Protein AF-A0A2D4MDQ4-F1 (afdb_monomer_lite)

Foldseek 3Di:
DVVVVVVVVVVVVVVVVVVVVVVVVVVVVCVVVPDDPVVPDDDDDDDDDDDDDVVVVCVCPDPVQWDADLPNPVHIDGPPDPCVVDPDDDHDDPPVRDDD

InterPro domains:
  IPR019147 Suppressor of white apricot, N-terminal domain [PF09750] (40-93)
  IPR019147 Suppressor of white apricot, N-terminal domain [SM01141] (39-99)
  IPR040397 Suppressor of white apricot [PTHR13161] (1-95)

Structure (mmCIF, N/CA/C/O backbone):
data_AF-A0A2D4MDQ4-F1
#
_entry.id   AF-A0A2D4MDQ4-F1
#
loop_
_atom_site.group_PDB
_atom_site.id
_atom_site.type_symbol
_atom_site.label_atom_id
_atom_site.label_alt_id
_atom_site.label_comp_id
_atom_site.label_asym_id
_atom_site.label_entity_id
_atom_site.label_seq_id
_atom_site.pdbx_PDB_ins_code
_atom_site.Cartn_x
_atom_site.Cartn_y
_atom_site.Cartn_z
_atom_site.occupancy
_atom_site.B_iso_or_equiv
_atom_site.auth_seq_id
_atom_site.auth_comp_id
_atom_site.auth_asym_id
_atom_site.auth_atom_id
_atom_site.pdbx_PDB_model_num
ATOM 1 N N . MET A 1 1 ? 32.353 -15.7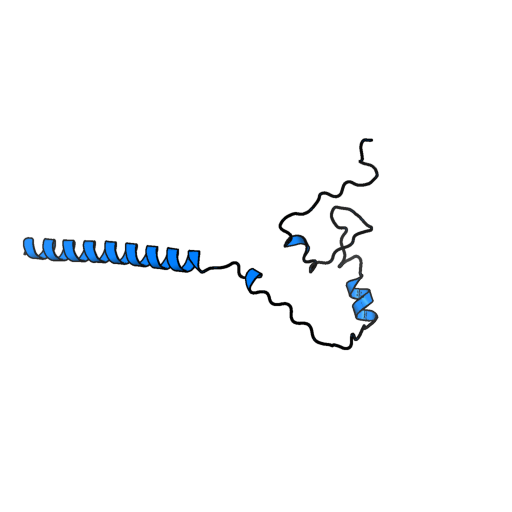06 -53.532 1.00 68.00 1 MET A N 1
ATOM 2 C CA . MET A 1 1 ? 32.037 -16.273 -52.199 1.00 68.00 1 MET A CA 1
ATOM 3 C C . MET A 1 1 ? 32.383 -15.350 -51.020 1.00 68.00 1 MET A C 1
ATOM 5 O O . MET A 1 1 ? 31.490 -15.063 -50.238 1.00 68.00 1 MET A O 1
ATOM 9 N N . TRP A 1 2 ? 33.611 -14.826 -50.862 1.00 76.38 2 TRP A N 1
ATOM 10 C CA . TRP A 1 2 ? 33.961 -14.013 -49.670 1.00 76.38 2 TRP A CA 1
ATOM 11 C C . TRP A 1 2 ? 33.255 -12.642 -49.587 1.00 76.38 2 TRP A C 1
ATOM 13 O O . TRP A 1 2 ? 32.775 -12.242 -48.524 1.00 76.38 2 TRP A O 1
ATOM 23 N N . HIS A 1 3 ? 33.127 -11.929 -50.709 1.00 83.44 3 HIS A N 1
ATOM 24 C CA . HIS A 1 3 ? 32.449 -10.625 -50.738 1.00 83.44 3 HIS A CA 1
ATOM 25 C C . HIS A 1 3 ? 30.960 -10.707 -50.367 1.00 83.44 3 HIS A C 1
ATOM 27 O O . HIS A 1 3 ? 30.446 -9.828 -49.674 1.00 83.44 3 HIS A O 1
ATOM 33 N N . GLU A 1 4 ? 30.277 -11.777 -50.774 1.00 87.38 4 GLU A N 1
ATOM 34 C CA . GLU A 1 4 ? 28.872 -12.017 -50.431 1.00 87.38 4 GLU A CA 1
ATOM 35 C C . GLU A 1 4 ? 28.712 -12.333 -48.943 1.00 87.38 4 GLU A C 1
ATOM 37 O O . GLU A 1 4 ? 27.863 -11.735 -48.283 1.00 87.38 4 GLU A O 1
ATOM 42 N N . ALA A 1 5 ? 29.596 -13.162 -48.377 1.00 87.38 5 ALA A N 1
ATOM 43 C CA . ALA A 1 5 ? 29.618 -13.442 -46.943 1.00 87.38 5 ALA A CA 1
ATOM 44 C C . ALA A 1 5 ? 29.795 -12.160 -46.101 1.00 87.38 5 ALA A C 1
ATOM 46 O O . ALA A 1 5 ? 29.031 -11.932 -45.161 1.00 87.38 5 ALA A O 1
ATOM 47 N N . ARG A 1 6 ? 30.710 -11.252 -46.486 1.00 88.81 6 ARG A N 1
ATOM 48 C CA . ARG A 1 6 ? 30.870 -9.939 -45.815 1.00 88.81 6 ARG A CA 1
ATOM 49 C C . ARG A 1 6 ? 29.633 -9.046 -45.949 1.00 88.81 6 ARG A C 1
ATOM 51 O O . ARG A 1 6 ? 29.311 -8.298 -45.024 1.00 88.81 6 ARG A O 1
ATOM 58 N N . LYS A 1 7 ? 28.922 -9.105 -47.081 1.00 89.75 7 LYS A N 1
ATOM 59 C CA . LYS A 1 7 ? 27.669 -8.357 -47.288 1.00 89.75 7 LYS A CA 1
ATOM 60 C C . LYS A 1 7 ? 26.561 -8.864 -46.358 1.00 89.75 7 LYS A C 1
ATOM 62 O O . LYS A 1 7 ? 25.859 -8.050 -45.755 1.00 89.75 7 LYS A O 1
ATOM 67 N N . HIS A 1 8 ? 26.439 -10.181 -46.198 1.00 90.25 8 HIS A N 1
ATOM 68 C CA . HIS A 1 8 ? 25.501 -10.797 -45.257 1.00 90.25 8 HIS A CA 1
ATOM 69 C C . HIS A 1 8 ? 25.836 -10.460 -43.803 1.00 90.25 8 HIS A C 1
ATOM 71 O O . HIS A 1 8 ? 24.951 -10.045 -43.054 1.00 90.25 8 HIS A O 1
ATOM 77 N N . GLU A 1 9 ? 27.110 -10.540 -43.425 1.00 91.06 9 GLU A N 1
ATOM 78 C CA . GLU A 1 9 ? 27.573 -10.191 -42.081 1.00 91.06 9 GLU A CA 1
ATOM 79 C C . GLU A 1 9 ? 27.249 -8.731 -41.727 1.00 91.06 9 GLU A C 1
ATOM 81 O O . GLU A 1 9 ? 26.702 -8.445 -40.660 1.00 91.06 9 GLU A O 1
ATOM 86 N N . ARG A 1 10 ? 27.507 -7.792 -42.649 1.00 89.44 10 ARG A N 1
ATOM 87 C CA . ARG A 1 10 ? 27.187 -6.371 -42.448 1.00 89.44 10 ARG A CA 1
ATOM 88 C C . ARG A 1 10 ? 25.683 -6.144 -42.266 1.00 89.44 10 ARG A C 1
ATOM 90 O O . ARG A 1 10 ? 25.292 -5.339 -41.422 1.00 89.44 10 ARG A O 1
ATOM 97 N N . LYS A 1 11 ? 24.842 -6.868 -43.013 1.00 92.19 11 LYS A N 1
ATOM 98 C CA . LYS A 1 11 ? 23.377 -6.802 -42.885 1.00 92.19 11 LYS A CA 1
ATOM 99 C C . LYS A 1 11 ? 22.900 -7.348 -41.535 1.00 92.19 11 LYS A C 1
ATOM 101 O O . LYS A 1 11 ? 22.076 -6.708 -40.888 1.00 92.19 11 LYS A O 1
ATOM 106 N N . LEU A 1 12 ? 23.438 -8.486 -41.089 1.00 91.00 12 LEU A N 1
ATOM 107 C CA . LEU A 1 12 ? 23.120 -9.083 -39.786 1.00 91.00 12 LEU A CA 1
ATOM 108 C C . LEU A 1 12 ? 23.503 -8.154 -38.628 1.00 91.00 12 LEU A C 1
ATOM 110 O O . LEU A 1 12 ? 22.675 -7.888 -37.758 1.00 91.00 12 LEU A O 1
ATOM 114 N N . ARG A 1 13 ? 24.716 -7.586 -38.660 1.00 90.88 13 ARG A N 1
ATOM 115 C CA . ARG A 1 13 ? 25.178 -6.618 -37.652 1.00 90.88 13 ARG A CA 1
ATOM 116 C C . ARG A 1 13 ? 24.283 -5.377 -37.597 1.00 90.88 13 ARG A C 1
ATOM 118 O O . ARG A 1 13 ? 23.934 -4.936 -36.505 1.00 90.88 13 ARG A O 1
ATOM 125 N N . GLY A 1 14 ? 23.871 -4.848 -38.752 1.00 92.88 14 GLY A N 1
ATOM 126 C CA . GLY A 1 14 ? 22.927 -3.726 -38.823 1.00 92.88 14 GLY A CA 1
ATOM 127 C C . GLY A 1 14 ? 21.587 -4.049 -38.158 1.00 92.88 14 GLY A C 1
ATOM 128 O O . GLY A 1 14 ? 21.145 -3.317 -37.275 1.00 92.88 14 GLY A O 1
ATOM 129 N N . MET A 1 15 ? 20.996 -5.201 -38.494 1.00 93.12 15 MET A N 1
ATOM 130 C CA . MET A 1 15 ? 19.734 -5.642 -37.889 1.00 93.12 15 MET A CA 1
ATOM 131 C C . MET A 1 15 ? 19.839 -5.802 -36.368 1.00 93.12 15 MET A C 1
ATOM 133 O O . MET A 1 15 ? 18.931 -5.388 -35.652 1.00 93.12 15 MET A O 1
ATOM 137 N N . MET A 1 16 ? 20.942 -6.353 -35.855 1.00 92.69 16 MET A N 1
ATOM 138 C CA . MET A 1 16 ? 21.151 -6.500 -34.409 1.00 92.69 16 MET A CA 1
ATOM 139 C C . MET A 1 16 ? 21.185 -5.154 -33.679 1.00 92.69 16 MET A C 1
ATOM 141 O O . MET A 1 16 ? 20.535 -4.999 -32.643 1.00 92.69 16 MET A O 1
ATOM 145 N N . VAL A 1 17 ? 21.913 -4.172 -34.220 1.00 93.56 17 VAL A N 1
ATOM 146 C CA . VAL A 1 17 ? 21.990 -2.822 -33.639 1.00 93.56 17 VAL A CA 1
ATOM 147 C C . VAL A 1 17 ? 20.616 -2.155 -33.644 1.00 93.56 17 VAL A C 1
ATOM 149 O O . VAL A 1 17 ? 20.214 -1.566 -32.638 1.00 93.56 17 VAL A O 1
ATOM 152 N N . ASP A 1 18 ? 19.866 -2.297 -34.736 1.00 94.38 18 ASP A N 1
ATOM 153 C CA . ASP A 1 18 ? 18.521 -1.736 -34.850 1.00 94.38 18 ASP A CA 1
ATOM 154 C C . ASP A 1 18 ? 17.533 -2.396 -33.885 1.00 94.38 18 ASP A C 1
ATOM 156 O O . ASP A 1 18 ? 16.725 -1.704 -33.261 1.00 94.38 18 ASP A O 1
ATOM 160 N N . TYR A 1 19 ? 17.604 -3.720 -33.712 1.00 95.31 19 TYR A N 1
ATOM 161 C CA . TYR A 1 19 ? 16.785 -4.428 -32.730 1.00 95.31 19 TYR A CA 1
ATOM 162 C C . TYR A 1 19 ? 17.102 -3.987 -31.304 1.00 95.31 19 TYR A C 1
ATOM 164 O O . TYR A 1 19 ? 16.168 -3.712 -30.550 1.00 95.31 19 TYR A O 1
ATOM 172 N N . LYS A 1 20 ? 18.386 -3.834 -30.957 1.00 94.69 20 LYS A N 1
ATOM 173 C CA . LYS A 1 20 ? 18.805 -3.329 -29.645 1.00 94.69 20 LYS A CA 1
ATOM 174 C C . LYS A 1 20 ? 18.274 -1.915 -29.394 1.00 94.69 20 LYS A C 1
ATOM 176 O O . LYS A 1 20 ? 17.567 -1.701 -28.414 1.00 94.69 20 LYS A O 1
ATOM 181 N N . LYS A 1 21 ? 18.493 -0.983 -30.329 1.00 95.38 21 LYS A N 1
ATOM 182 C CA . LYS A 1 21 ? 17.978 0.397 -30.232 1.00 95.38 21 LYS A CA 1
ATOM 183 C C . LYS A 1 21 ? 16.451 0.463 -30.169 1.00 95.38 21 LYS A C 1
ATOM 185 O O . LYS A 1 21 ? 15.886 1.371 -29.558 1.00 95.38 21 LYS A O 1
ATOM 190 N N . ARG A 1 22 ? 15.749 -0.453 -30.844 1.00 94.94 22 ARG A N 1
ATOM 191 C CA . ARG A 1 22 ? 14.281 -0.542 -30.796 1.00 94.94 22 ARG A CA 1
ATOM 192 C C . ARG A 1 22 ? 13.800 -1.068 -29.444 1.00 94.94 22 ARG A C 1
ATOM 194 O O . ARG A 1 22 ? 12.806 -0.561 -28.932 1.00 94.94 22 ARG A O 1
ATOM 201 N N . ALA A 1 23 ? 14.490 -2.055 -28.877 1.00 95.00 23 ALA A N 1
ATOM 202 C CA . ALA A 1 23 ? 14.195 -2.583 -27.549 1.00 95.00 23 ALA A CA 1
ATOM 203 C C . ALA A 1 23 ? 14.433 -1.527 -26.458 1.00 95.00 23 ALA A C 1
ATOM 205 O O . ALA A 1 23 ? 13.568 -1.338 -25.608 1.00 95.00 23 ALA A O 1
ATOM 206 N N . GLU A 1 24 ? 15.539 -0.783 -26.536 1.00 94.75 24 GLU A N 1
ATOM 207 C CA . GLU A 1 24 ? 15.859 0.317 -25.614 1.00 94.75 24 GLU A CA 1
ATOM 208 C C . GLU A 1 24 ? 14.802 1.426 -25.664 1.00 94.75 24 GLU A C 1
ATOM 210 O O . GLU A 1 24 ? 14.214 1.739 -24.633 1.00 94.75 24 GLU A O 1
ATOM 215 N N . ARG A 1 25 ?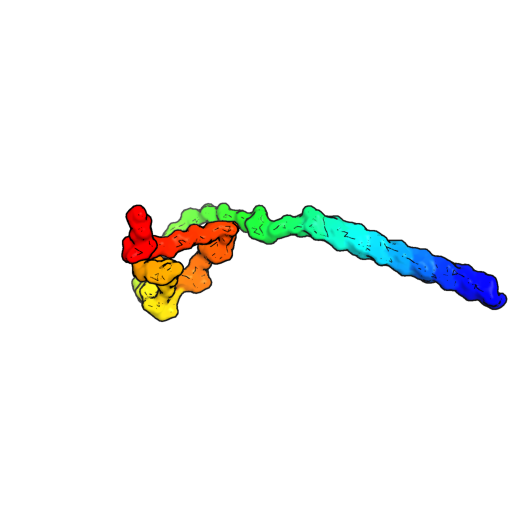 14.433 1.921 -26.856 1.00 94.75 25 ARG A N 1
ATOM 216 C CA . ARG A 1 25 ? 13.335 2.900 -26.993 1.00 94.75 25 ARG A CA 1
ATOM 217 C C . ARG A 1 25 ? 12.010 2.407 -26.418 1.00 94.75 25 ARG A C 1
ATOM 219 O O . ARG A 1 25 ? 11.267 3.186 -25.832 1.00 94.75 25 ARG A O 1
ATOM 226 N N . ARG A 1 26 ? 11.686 1.125 -26.612 1.00 91.94 26 ARG A N 1
ATOM 227 C CA . ARG A 1 26 ? 10.448 0.535 -26.090 1.00 91.94 26 ARG A CA 1
ATOM 228 C C . ARG A 1 26 ? 10.473 0.469 -24.565 1.00 91.94 26 ARG A C 1
ATOM 230 O O . ARG A 1 26 ? 9.477 0.810 -23.940 1.00 91.94 26 ARG A O 1
ATOM 237 N N . ARG A 1 27 ? 11.607 0.078 -23.980 1.00 91.56 27 ARG A N 1
ATOM 238 C CA . ARG A 1 27 ? 11.820 0.100 -22.531 1.00 91.56 27 ARG A CA 1
ATOM 239 C C . ARG A 1 27 ? 11.691 1.519 -21.981 1.00 91.56 27 ARG A C 1
ATOM 241 O O . ARG A 1 27 ? 10.919 1.718 -21.059 1.00 91.56 27 ARG A O 1
ATOM 248 N N . GLU A 1 28 ? 12.379 2.497 -22.564 1.00 89.19 28 GLU A N 1
ATOM 249 C CA . GLU A 1 28 ? 12.297 3.902 -22.136 1.00 89.19 28 GLU A CA 1
ATOM 250 C C . GLU A 1 28 ? 10.879 4.467 -22.234 1.00 89.19 28 GLU A C 1
ATOM 252 O O . GLU A 1 28 ? 10.444 5.191 -21.342 1.00 89.19 28 GLU A O 1
ATOM 257 N N . TYR A 1 29 ? 10.148 4.136 -23.304 1.00 85.44 29 TYR A N 1
ATOM 258 C CA . TYR A 1 29 ? 8.748 4.521 -23.447 1.00 85.44 29 TYR A CA 1
ATOM 259 C C . TYR A 1 29 ? 7.912 3.959 -22.298 1.00 85.44 29 TYR A C 1
ATOM 261 O O . TYR A 1 29 ? 7.243 4.733 -21.619 1.00 85.44 29 TYR A O 1
ATOM 269 N N . TYR A 1 30 ? 7.999 2.646 -22.046 1.00 82.12 30 TYR A N 1
ATOM 270 C CA . TYR A 1 30 ? 7.245 2.005 -20.971 1.00 82.12 30 TYR A CA 1
ATOM 271 C C . TYR A 1 30 ? 7.634 2.533 -19.595 1.00 82.12 30 TYR A C 1
ATOM 273 O O . TYR A 1 30 ? 6.740 2.857 -18.834 1.00 82.12 30 TYR A O 1
ATOM 281 N N . GLU A 1 31 ? 8.918 2.713 -19.291 1.00 83.62 31 GLU A N 1
ATOM 282 C CA . GLU A 1 31 ? 9.362 3.269 -18.005 1.00 83.62 31 GLU A CA 1
ATOM 283 C C . GLU A 1 31 ? 8.868 4.710 -17.782 1.00 83.62 31 GLU A C 1
ATOM 285 O O . GLU A 1 31 ? 8.504 5.058 -16.666 1.00 83.62 31 GLU A O 1
ATOM 290 N N . LYS A 1 32 ? 8.762 5.537 -18.834 1.00 78.69 32 LYS A N 1
ATOM 291 C CA . LYS A 1 32 ? 8.198 6.898 -18.723 1.00 78.69 32 LYS A CA 1
ATOM 292 C C . LYS A 1 32 ? 6.690 6.920 -18.474 1.00 78.69 32 LYS A C 1
ATOM 294 O O . LYS A 1 32 ? 6.197 7.854 -17.848 1.00 78.69 32 LYS A O 1
ATOM 299 N N . ILE A 1 33 ? 5.949 5.946 -19.007 1.00 73.06 33 ILE A N 1
ATOM 300 C CA . ILE A 1 33 ? 4.484 5.872 -18.851 1.00 73.06 33 ILE A CA 1
ATOM 301 C C . ILE A 1 33 ? 4.044 4.951 -17.713 1.00 73.06 33 ILE A C 1
ATOM 303 O O . ILE A 1 33 ? 2.868 4.963 -17.349 1.00 73.06 33 ILE A O 1
ATOM 307 N N . LYS A 1 34 ? 4.966 4.156 -17.160 1.00 71.69 34 LYS A N 1
ATOM 308 C CA . LYS A 1 34 ? 4.775 3.320 -15.978 1.00 71.69 34 LYS A CA 1
ATOM 309 C C . LYS A 1 34 ? 4.680 4.244 -14.771 1.00 71.69 34 LYS A C 1
ATOM 311 O O . LYS A 1 34 ? 5.628 4.446 -14.024 1.00 71.69 34 LYS A O 1
ATOM 316 N N . LYS A 1 35 ? 3.514 4.870 -14.647 1.00 63.41 35 LYS A N 1
ATOM 317 C CA . LYS A 1 35 ? 3.109 5.598 -13.454 1.00 63.41 35 LYS A CA 1
ATOM 318 C C . LYS A 1 35 ? 3.012 4.618 -12.295 1.00 63.41 35 LYS A C 1
ATOM 320 O O . LYS A 1 35 ? 2.769 3.426 -12.505 1.00 63.41 35 LYS A O 1
ATOM 325 N N . ASP A 1 36 ? 3.204 5.141 -11.095 1.00 67.88 36 ASP A N 1
ATOM 326 C CA . ASP A 1 36 ? 3.007 4.384 -9.870 1.00 67.88 36 ASP A CA 1
ATOM 327 C C . ASP A 1 36 ? 1.598 3.753 -9.890 1.00 67.88 36 ASP A C 1
ATOM 329 O O . ASP A 1 36 ? 0.613 4.481 -10.047 1.00 67.88 36 ASP A O 1
ATOM 333 N N . PRO A 1 37 ? 1.470 2.418 -9.782 1.00 64.31 37 PRO A N 1
ATOM 334 C CA . PRO A 1 37 ? 0.176 1.751 -9.696 1.00 64.31 37 PRO A CA 1
ATOM 335 C C . PRO A 1 37 ? -0.742 2.344 -8.616 1.00 64.31 37 PRO A C 1
ATOM 337 O O . PRO A 1 37 ? -1.959 2.355 -8.802 1.00 64.31 37 PRO A O 1
ATOM 340 N N . ALA A 1 38 ? -0.178 2.892 -7.533 1.00 63.88 38 ALA A N 1
ATOM 341 C CA . ALA A 1 38 ? -0.931 3.555 -6.473 1.00 63.88 38 ALA A CA 1
ATOM 342 C C . ALA A 1 38 ? -1.573 4.883 -6.921 1.00 63.88 38 ALA A C 1
ATOM 344 O O . ALA A 1 38 ? -2.613 5.261 -6.389 1.00 63.88 38 ALA A O 1
ATOM 345 N N . GLN A 1 39 ? -1.048 5.562 -7.952 1.00 64.44 39 GLN A N 1
ATOM 346 C CA . GLN A 1 39 ? -1.660 6.787 -8.498 1.00 64.44 39 GLN A CA 1
ATOM 347 C C . GLN A 1 39 ? -2.995 6.541 -9.214 1.00 64.44 39 GLN A C 1
ATOM 349 O O . GLN A 1 39 ? -3.742 7.488 -9.460 1.00 64.44 39 GLN A O 1
ATOM 354 N N . PHE A 1 40 ? -3.312 5.291 -9.561 1.00 64.88 40 PHE A N 1
ATOM 355 C CA . PHE A 1 40 ? -4.616 4.911 -10.110 1.00 64.88 40 PHE A CA 1
ATOM 356 C C . PHE A 1 40 ? -5.576 4.373 -9.047 1.00 64.88 40 PHE A C 1
ATOM 358 O O . PHE A 1 40 ? -6.694 3.980 -9.391 1.00 64.88 40 PHE A O 1
ATOM 365 N N . LEU A 1 41 ? -5.167 4.335 -7.775 1.00 71.31 41 LEU A N 1
ATOM 366 C CA . LEU A 1 41 ? -6.032 3.893 -6.694 1.00 71.31 41 LEU A CA 1
ATOM 367 C C . LEU A 1 41 ? -7.164 4.912 -6.523 1.00 71.31 41 LEU A C 1
ATOM 369 O O . LEU A 1 41 ? -6.955 6.046 -6.098 1.00 71.31 41 LEU A O 1
ATOM 373 N N . GLN A 1 42 ? -8.375 4.512 -6.898 1.00 77.56 42 GLN A N 1
ATOM 374 C CA . GLN A 1 42 ? -9.568 5.333 -6.735 1.00 77.56 42 GLN A CA 1
ATOM 375 C C . GLN A 1 42 ? -10.330 4.865 -5.501 1.00 77.56 42 GLN A C 1
ATOM 377 O O . GLN A 1 42 ? -10.684 3.691 -5.390 1.00 77.56 42 GLN A O 1
ATOM 382 N N . VAL A 1 43 ? -10.617 5.792 -4.591 1.00 80.75 43 VAL A N 1
ATOM 383 C CA . VAL A 1 43 ? -11.490 5.534 -3.445 1.00 80.75 43 VAL A CA 1
ATOM 384 C C . VAL A 1 43 ? -12.923 5.856 -3.856 1.00 80.75 43 VAL A C 1
ATOM 386 O O . VAL A 1 43 ? -13.263 7.010 -4.106 1.00 80.75 43 VAL A O 1
ATOM 389 N N . HIS A 1 44 ? -13.765 4.826 -3.930 1.00 86.75 44 HIS A N 1
ATOM 390 C CA . HIS A 1 44 ? -15.193 4.958 -4.220 1.00 86.75 44 HIS A CA 1
ATOM 391 C C . HIS A 1 44 ? -15.999 4.701 -2.949 1.00 86.75 44 HIS A C 1
ATOM 393 O O . HIS A 1 44 ? -15.927 3.619 -2.370 1.00 86.75 44 HIS A O 1
ATOM 399 N N . GLY A 1 45 ? -16.775 5.692 -2.513 1.00 89.62 45 GLY A N 1
ATOM 400 C CA . GLY A 1 45 ? -17.683 5.552 -1.377 1.00 89.62 45 GLY A CA 1
ATOM 401 C C . GLY A 1 45 ? -19.073 5.103 -1.823 1.00 89.62 45 GLY A C 1
ATOM 402 O O . GLY A 1 45 ? -19.648 5.678 -2.746 1.00 89.62 45 GLY A O 1
ATOM 403 N N . ARG A 1 46 ? -19.651 4.110 -1.142 1.00 89.12 46 ARG A N 1
ATOM 404 C CA . ARG A 1 46 ? -21.065 3.735 -1.283 1.00 89.12 46 ARG A CA 1
ATOM 405 C C . ARG A 1 46 ? -21.703 3.674 0.097 1.00 89.12 46 ARG A C 1
ATOM 4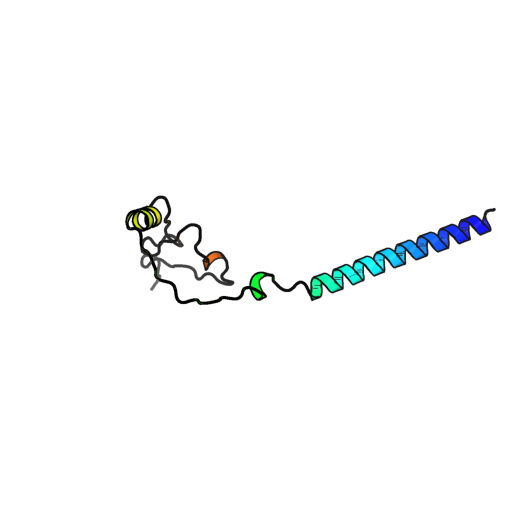07 O O . ARG A 1 46 ? -21.102 3.141 1.023 1.00 89.12 46 ARG A O 1
ATOM 414 N N . ALA A 1 47 ? -22.933 4.171 0.219 1.00 90.00 47 ALA A N 1
ATOM 415 C CA . ALA A 1 47 ? -23.715 3.974 1.432 1.00 90.00 47 ALA A CA 1
ATOM 416 C C . ALA A 1 47 ? -23.902 2.467 1.677 1.00 90.00 47 ALA A C 1
ATOM 418 O O . ALA A 1 47 ? -24.456 1.754 0.836 1.00 90.00 47 ALA A O 1
ATOM 419 N N . CYS A 1 48 ? -23.418 1.984 2.816 1.00 84.31 48 CYS A N 1
ATOM 420 C CA . CYS A 1 48 ? -23.555 0.604 3.250 1.00 84.31 48 CYS A CA 1
ATOM 421 C C . CYS A 1 48 ? -24.104 0.571 4.677 1.00 84.31 48 CYS A C 1
ATOM 423 O O . CYS A 1 48 ? -23.874 1.479 5.477 1.00 84.31 48 CYS A O 1
ATOM 425 N N . LYS A 1 49 ? -24.863 -0.479 4.994 1.00 87.25 49 LYS A N 1
ATOM 426 C CA . LYS A 1 49 ? -25.266 -0.755 6.369 1.00 87.25 49 LYS A CA 1
ATOM 427 C C . LYS A 1 49 ? -24.166 -1.592 7.004 1.00 87.25 49 LYS A C 1
ATOM 429 O O . LYS A 1 49 ? -23.896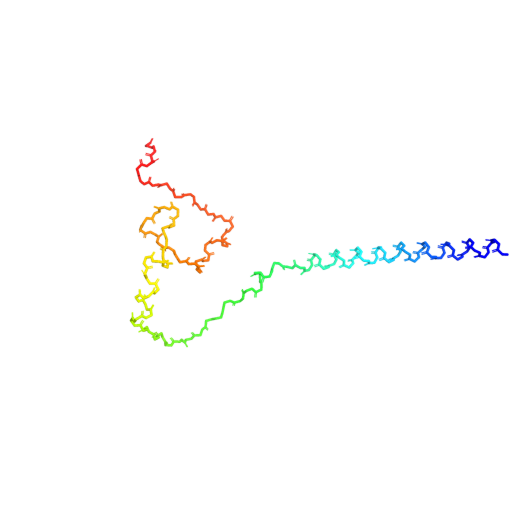 -2.698 6.541 1.00 87.25 49 LYS A O 1
ATOM 434 N N . VAL A 1 50 ? -23.518 -1.054 8.031 1.00 84.12 50 VAL A N 1
ATOM 435 C CA . VAL A 1 50 ? -22.498 -1.793 8.775 1.00 84.12 50 VAL A CA 1
ATOM 436 C C . VAL A 1 50 ? -23.209 -2.826 9.642 1.00 84.12 50 VAL A C 1
ATOM 438 O O . VAL A 1 50 ? -24.018 -2.482 10.503 1.00 84.12 50 VAL A O 1
ATOM 441 N N . HIS A 1 51 ? -22.928 -4.096 9.383 1.00 77.75 51 HIS A N 1
ATOM 442 C CA . HIS A 1 51 ? -23.357 -5.198 10.229 1.00 77.75 51 HIS A CA 1
ATOM 443 C C . HIS A 1 51 ? -22.170 -5.592 11.099 1.00 77.75 51 HIS A C 1
ATOM 445 O O . HIS A 1 51 ? -21.251 -6.261 10.634 1.00 77.75 51 HIS A O 1
ATOM 451 N N . LEU A 1 52 ? -22.168 -5.113 12.341 1.00 80.19 52 LEU A N 1
ATOM 452 C CA . LEU A 1 52 ? -21.160 -5.480 13.327 1.00 80.19 52 LEU A CA 1
ATOM 453 C C . LEU A 1 52 ? -21.596 -6.786 13.983 1.00 80.19 52 LEU A C 1
ATOM 455 O O . LEU A 1 52 ? -22.523 -6.805 14.791 1.00 80.19 52 LEU A O 1
ATOM 459 N N . ASP A 1 53 ? -20.949 -7.880 13.602 1.00 89.44 53 ASP A N 1
ATOM 460 C CA . ASP A 1 53 ? -21.024 -9.119 14.364 1.00 89.44 53 ASP A CA 1
ATOM 461 C C . ASP A 1 53 ? -20.094 -8.989 15.576 1.00 89.44 53 ASP A C 1
ATOM 463 O O . ASP A 1 53 ? -18.887 -8.781 15.429 1.00 89.44 53 ASP A O 1
ATOM 467 N N . SER A 1 54 ? -20.663 -9.098 16.777 1.00 88.50 54 SER A N 1
ATOM 468 C CA . SER A 1 54 ? -19.914 -8.978 18.027 1.00 88.50 54 SER A CA 1
ATOM 469 C C . SER A 1 54 ? -18.805 -10.024 18.145 1.00 88.50 54 SER A C 1
ATOM 471 O O . SER A 1 54 ? -17.752 -9.703 18.689 1.00 88.50 54 SER A O 1
ATOM 473 N N . ALA A 1 55 ? -18.997 -11.238 17.621 1.00 89.94 55 ALA A N 1
ATOM 474 C CA . ALA A 1 55 ? -17.965 -12.270 17.652 1.00 89.94 55 ALA A CA 1
ATOM 475 C C . ALA A 1 55 ? -16.792 -11.916 16.725 1.00 89.94 55 ALA A C 1
ATOM 477 O O . ALA A 1 55 ? -15.632 -12.120 17.081 1.00 89.94 55 ALA A O 1
ATOM 478 N N . VAL A 1 56 ? -17.089 -11.339 15.557 1.00 87.62 56 VAL A N 1
ATOM 479 C CA . VAL A 1 56 ? -16.074 -10.897 14.589 1.00 87.62 56 VAL A CA 1
ATOM 480 C C . VAL A 1 56 ? -15.303 -9.692 15.123 1.00 87.62 56 VAL A C 1
ATOM 482 O O . VAL A 1 56 ? -14.079 -9.668 15.020 1.00 87.62 56 VAL A O 1
ATOM 485 N N . ALA A 1 57 ? -15.994 -8.725 15.734 1.00 86.12 57 ALA A N 1
ATOM 486 C CA . ALA A 1 57 ? -15.361 -7.565 16.358 1.00 86.12 57 ALA A CA 1
ATOM 487 C C . ALA A 1 57 ? -14.397 -7.990 17.477 1.00 86.12 57 ALA A C 1
ATOM 489 O O . ALA A 1 57 ? -13.227 -7.614 17.461 1.00 86.12 57 ALA A O 1
ATOM 490 N N . LEU A 1 58 ? -14.852 -8.864 18.382 1.00 87.81 58 LEU A N 1
ATOM 491 C CA . LEU A 1 58 ? -14.028 -9.363 19.484 1.00 87.81 58 LEU A CA 1
ATOM 492 C C . LEU A 1 58 ? -12.807 -10.155 18.986 1.00 87.81 58 LEU A C 1
ATOM 494 O O . LEU A 1 58 ? -11.724 -10.071 19.560 1.00 87.81 58 LEU A O 1
ATOM 498 N N . ALA A 1 59 ? -12.966 -10.924 17.904 1.00 87.56 59 ALA A N 1
ATOM 499 C CA . ALA A 1 59 ? -11.863 -11.651 17.288 1.00 87.56 59 ALA A CA 1
ATOM 500 C C . ALA A 1 59 ? -10.835 -10.703 16.647 1.00 87.56 59 ALA A C 1
ATOM 502 O O . ALA A 1 59 ? -9.634 -10.945 16.766 1.00 87.56 59 ALA A O 1
ATOM 503 N N . ALA A 1 60 ? -11.283 -9.629 15.991 1.00 86.19 60 ALA A N 1
ATOM 504 C CA . ALA A 1 60 ? -10.403 -8.631 15.385 1.00 86.19 60 ALA A CA 1
ATOM 505 C C . ALA A 1 60 ? -9.592 -7.859 16.441 1.00 86.19 60 ALA A C 1
ATOM 507 O O . ALA A 1 60 ? -8.396 -7.663 16.259 1.00 86.19 60 ALA A O 1
ATOM 508 N N . GLU A 1 61 ? -10.210 -7.515 17.573 1.00 86.19 61 GLU A N 1
ATOM 509 C CA . GLU A 1 61 ? -9.570 -6.802 18.692 1.00 86.19 61 GLU A CA 1
ATOM 510 C C . GLU A 1 61 ? -8.691 -7.700 19.585 1.00 86.19 61 GLU A C 1
ATOM 512 O O . GLU A 1 61 ? -8.087 -7.230 20.551 1.00 86.19 61 GLU A O 1
ATOM 517 N N . SER A 1 62 ? -8.596 -8.997 19.279 1.00 87.50 62 SER A N 1
ATOM 518 C CA . SER A 1 62 ? -7.766 -9.934 20.035 1.00 87.50 62 SER A CA 1
ATOM 519 C C . SER A 1 62 ? -6.299 -9.472 20.083 1.00 87.50 62 SER A C 1
ATOM 521 O O . SER A 1 62 ? -5.737 -9.145 19.034 1.00 87.50 62 SER A O 1
ATOM 523 N N . PRO A 1 63 ? -5.613 -9.549 21.242 1.00 85.88 63 PRO A N 1
ATOM 524 C CA . PRO A 1 63 ? -4.180 -9.251 21.355 1.00 85.88 63 PRO A CA 1
ATOM 525 C C . PRO A 1 63 ? -3.279 -10.095 20.441 1.00 85.88 63 PRO A C 1
ATOM 527 O O . PRO A 1 63 ? -2.120 -9.762 20.239 1.00 85.88 63 PRO A O 1
ATOM 530 N N . VAL A 1 64 ? -3.795 -11.201 19.892 1.00 88.44 64 VAL A N 1
ATOM 531 C CA . VAL A 1 64 ? -3.095 -12.018 18.886 1.00 88.44 64 VAL A CA 1
ATOM 532 C C . VAL A 1 64 ? -3.043 -11.316 17.522 1.00 88.44 64 VAL A C 1
ATOM 534 O O . VAL A 1 64 ? -2.107 -11.527 16.756 1.00 88.44 64 VAL A O 1
ATOM 537 N N . ASN A 1 65 ? -4.043 -10.486 17.218 1.00 90.06 65 ASN A N 1
ATOM 538 C CA . ASN A 1 65 ? -4.199 -9.797 15.937 1.00 90.06 65 ASN A CA 1
ATOM 539 C C . ASN A 1 65 ? -3.733 -8.335 15.979 1.00 90.06 65 ASN A C 1
ATOM 541 O O . ASN A 1 65 ? -3.490 -7.749 14.924 1.00 90.06 65 ASN A O 1
ATOM 545 N N . MET A 1 66 ? -3.586 -7.775 17.181 1.00 92.81 66 MET A N 1
ATOM 546 C CA . MET A 1 66 ? -3.203 -6.388 17.422 1.00 92.81 66 MET A CA 1
ATOM 547 C C . MET A 1 66 ? -1.779 -6.303 17.982 1.00 92.81 66 MET A C 1
ATOM 549 O O . MET A 1 66 ? -1.402 -7.077 18.857 1.00 92.81 66 MET A O 1
ATOM 553 N N . MET A 1 67 ? -0.994 -5.324 17.534 1.00 93.06 67 MET A N 1
ATOM 554 C CA . MET A 1 67 ? 0.359 -5.059 18.036 1.00 93.06 67 MET A CA 1
ATOM 555 C C . MET A 1 67 ? 0.586 -3.563 18.303 1.00 93.06 67 MET A C 1
ATOM 557 O O . MET A 1 67 ? -0.007 -2.734 17.613 1.00 93.06 67 MET A O 1
ATOM 561 N N . PRO A 1 68 ? 1.433 -3.187 19.279 1.00 92.69 68 PRO A N 1
ATOM 562 C CA . PRO A 1 68 ? 1.707 -1.785 19.583 1.00 92.69 68 PRO A CA 1
ATOM 563 C C . PRO A 1 68 ? 2.512 -1.113 18.465 1.00 92.69 68 PRO A C 1
ATOM 565 O O . PRO A 1 68 ? 3.567 -1.600 18.048 1.00 92.69 68 PRO A O 1
ATOM 568 N N . TRP A 1 69 ? 2.047 0.043 18.002 1.00 91.56 69 TRP A N 1
ATOM 569 C CA . TRP A 1 69 ? 2.729 0.843 16.994 1.00 91.56 69 TRP A CA 1
ATOM 570 C C . TRP A 1 69 ? 3.922 1.575 17.598 1.00 91.56 69 TRP A C 1
ATOM 572 O O . TRP A 1 69 ? 3.768 2.350 18.536 1.00 91.56 69 TRP A O 1
ATOM 582 N N . GLN A 1 70 ? 5.124 1.337 17.064 1.00 90.12 70 GLN A N 1
ATOM 583 C CA . GLN A 1 70 ? 6.376 1.917 17.582 1.00 90.12 70 GLN A CA 1
ATOM 584 C C . GLN A 1 70 ? 6.583 1.700 19.098 1.00 90.12 70 GLN A C 1
ATOM 586 O O . GLN A 1 70 ? 7.280 2.468 19.757 1.00 90.12 70 GLN A O 1
ATOM 591 N N . GLY A 1 71 ? 5.985 0.641 19.654 1.00 87.62 71 GLY A N 1
ATOM 592 C CA . GLY A 1 71 ? 6.034 0.338 21.085 1.00 87.62 71 GLY A CA 1
ATOM 593 C C . GLY A 1 71 ? 5.035 1.114 21.953 1.00 87.62 71 GLY A C 1
ATOM 594 O O . GLY A 1 71 ? 5.024 0.901 23.163 1.00 87.62 71 GLY A O 1
ATOM 595 N N . ASP A 1 72 ? 4.183 1.970 21.378 1.00 88.62 72 ASP A N 1
ATOM 596 C CA . ASP A 1 72 ? 3.082 2.615 22.098 1.00 88.62 72 ASP A CA 1
ATOM 597 C C . ASP A 1 72 ? 1.906 1.645 22.282 1.00 88.62 72 ASP A C 1
ATOM 599 O O . ASP A 1 72 ? 1.224 1.273 21.327 1.00 88.62 72 ASP A O 1
ATOM 603 N N . THR A 1 73 ? 1.645 1.240 23.525 1.00 87.94 73 THR A N 1
ATOM 604 C CA . THR A 1 73 ? 0.541 0.332 23.873 1.00 87.94 73 THR A CA 1
ATOM 605 C C . THR A 1 73 ? -0.836 0.988 23.809 1.00 87.94 73 THR A C 1
ATOM 607 O O . THR A 1 73 ? -1.838 0.278 23.831 1.00 87.94 73 THR A O 1
ATOM 610 N N . ASN A 1 74 ? -0.912 2.319 23.699 1.00 89.06 74 ASN A N 1
ATOM 611 C CA . ASN A 1 74 ? -2.173 3.031 23.479 1.00 89.06 74 ASN A CA 1
ATOM 612 C C . ASN A 1 74 ? -2.520 3.164 21.988 1.00 89.06 74 ASN A C 1
ATOM 614 O O . ASN A 1 74 ? -3.633 3.564 21.648 1.00 89.06 74 ASN A O 1
ATOM 618 N N . ASN A 1 75 ? -1.585 2.829 21.095 1.00 90.12 75 ASN A N 1
ATOM 619 C CA . ASN A 1 75 ? -1.741 2.934 19.649 1.00 90.12 75 ASN A CA 1
ATOM 620 C C . ASN A 1 75 ? -1.527 1.560 19.013 1.00 90.12 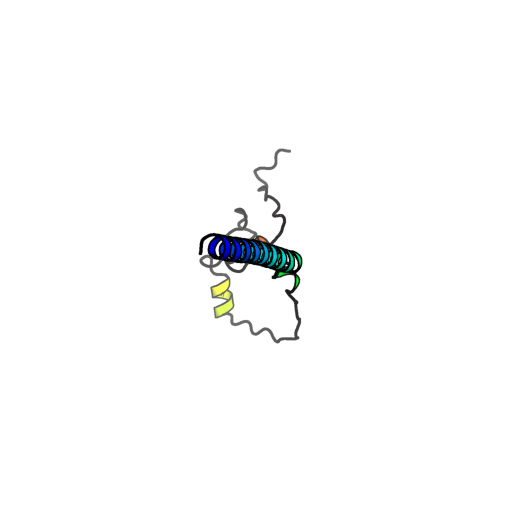75 ASN A C 1
ATOM 622 O O . ASN A 1 75 ? -0.429 1.210 18.589 1.00 90.12 75 ASN A O 1
ATOM 626 N N . MET A 1 76 ? -2.589 0.763 18.972 1.00 91.94 76 MET A N 1
ATOM 627 C CA . MET A 1 76 ? -2.542 -0.600 18.450 1.00 91.94 76 MET A CA 1
ATOM 628 C C . MET A 1 76 ? -2.819 -0.619 16.943 1.00 91.94 76 MET A C 1
ATOM 630 O O . MET A 1 76 ? -3.678 0.114 16.452 1.00 91.94 76 MET A O 1
ATOM 634 N N . ILE A 1 77 ? -2.113 -1.481 16.215 1.00 93.06 77 ILE A N 1
ATOM 635 C CA . ILE A 1 77 ? -2.300 -1.720 14.781 1.00 93.06 77 ILE A CA 1
ATOM 636 C C . ILE A 1 77 ? -2.515 -3.194 14.492 1.00 93.06 77 ILE A C 1
ATOM 638 O O . ILE A 1 77 ? -2.015 -4.054 15.217 1.00 93.06 77 ILE A O 1
ATOM 642 N N . ASP A 1 78 ? -3.233 -3.478 13.413 1.00 92.50 78 ASP A N 1
ATOM 643 C CA . ASP A 1 78 ? -3.373 -4.826 12.884 1.00 92.50 78 ASP A CA 1
ATOM 644 C C . ASP A 1 78 ? -2.432 -5.058 11.687 1.00 92.50 78 ASP A C 1
ATOM 646 O O . ASP A 1 78 ? -1.650 -4.199 11.271 1.00 92.50 78 ASP A O 1
ATOM 650 N N . ARG A 1 79 ? -2.518 -6.256 11.106 1.00 88.75 79 ARG A N 1
ATOM 651 C CA . ARG A 1 79 ? -1.744 -6.657 9.919 1.00 88.75 79 ARG A CA 1
ATOM 652 C C . ARG A 1 79 ? -2.160 -5.970 8.611 1.00 88.75 79 ARG A C 1
ATOM 654 O O . ARG A 1 79 ? -1.504 -6.187 7.594 1.00 88.75 79 ARG A O 1
ATOM 661 N N . PHE A 1 80 ? -3.276 -5.250 8.607 1.00 88.31 80 PHE A N 1
ATOM 662 C CA . PHE A 1 80 ? -3.826 -4.552 7.449 1.00 88.31 80 PHE A CA 1
ATOM 663 C C . PHE A 1 80 ? -3.684 -3.029 7.568 1.00 88.31 80 PHE A C 1
ATOM 665 O O . PHE A 1 80 ? -4.138 -2.309 6.676 1.00 88.31 80 PHE A O 1
ATOM 672 N N . ASP A 1 81 ? -3.036 -2.535 8.626 1.00 91.12 81 ASP A N 1
ATOM 673 C CA . ASP A 1 81 ? -2.773 -1.119 8.814 1.00 91.12 81 ASP A CA 1
ATOM 674 C C . ASP A 1 81 ? -1.949 -0.561 7.642 1.00 91.12 81 ASP A C 1
ATOM 676 O O . ASP A 1 81 ? -0.907 -1.086 7.238 1.00 91.12 81 ASP A O 1
ATOM 680 N N . VAL A 1 82 ? -2.451 0.522 7.055 1.00 88.75 82 VAL A N 1
ATOM 681 C CA . VAL A 1 82 ? -1.919 1.081 5.810 1.00 88.75 82 VAL A CA 1
ATOM 682 C C . VAL A 1 82 ? -0.779 2.072 6.029 1.00 88.75 82 VAL A C 1
ATOM 684 O O . VAL A 1 82 ? -0.188 2.515 5.045 1.00 88.75 82 VAL A O 1
ATOM 687 N N . ARG A 1 83 ? -0.419 2.405 7.280 1.00 88.12 83 ARG A N 1
ATOM 688 C CA . ARG A 1 83 ? 0.636 3.390 7.592 1.00 88.12 83 ARG A CA 1
ATOM 689 C C . ARG A 1 83 ? 2.002 3.019 7.017 1.00 88.12 83 ARG A C 1
ATOM 691 O O . ARG A 1 83 ? 2.808 3.910 6.775 1.00 88.12 83 ARG A O 1
ATOM 698 N N . ALA A 1 84 ? 2.244 1.740 6.725 1.00 81.19 84 ALA A N 1
ATOM 699 C CA . ALA A 1 84 ? 3.441 1.281 6.016 1.00 81.19 84 ALA A CA 1
ATOM 700 C C . ALA A 1 84 ? 3.609 1.887 4.604 1.00 81.19 84 ALA A C 1
ATOM 702 O O . ALA A 1 84 ? 4.703 1.833 4.052 1.00 81.19 84 ALA A O 1
ATOM 703 N N . HIS A 1 85 ? 2.548 2.459 4.024 1.00 82.88 85 HIS A N 1
ATOM 704 C CA . HIS A 1 85 ? 2.574 3.128 2.719 1.00 82.88 85 HIS A CA 1
ATOM 705 C C . HIS A 1 85 ? 2.800 4.644 2.816 1.00 82.88 85 HIS A C 1
ATOM 707 O O . HIS A 1 85 ? 2.775 5.321 1.793 1.00 82.88 85 HIS A O 1
ATOM 713 N N . LEU A 1 86 ? 2.970 5.204 4.018 1.00 85.81 86 LEU A N 1
ATOM 714 C CA . LEU A 1 86 ? 3.278 6.624 4.172 1.00 85.81 86 LEU A CA 1
ATOM 715 C C . LEU A 1 86 ? 4.722 6.900 3.737 1.00 85.81 86 LEU A C 1
ATOM 717 O O . LEU A 1 86 ? 5.640 6.191 4.144 1.00 85.81 86 LEU A O 1
ATOM 721 N N . ASP A 1 87 ? 4.928 7.983 2.983 1.00 87.31 87 ASP A N 1
ATOM 722 C CA . ASP A 1 87 ? 6.262 8.433 2.547 1.00 87.31 87 ASP A CA 1
ATOM 723 C C . ASP A 1 87 ? 7.183 8.791 3.723 1.00 87.31 87 ASP A C 1
ATOM 725 O O . ASP A 1 87 ? 8.410 8.763 3.620 1.00 87.31 87 ASP A O 1
ATOM 729 N N . TYR A 1 88 ? 6.579 9.156 4.852 1.00 91.31 88 TYR A N 1
ATOM 730 C CA . TYR A 1 88 ? 7.262 9.528 6.074 1.00 91.31 88 TYR A CA 1
ATOM 731 C C . TYR A 1 88 ? 6.500 8.996 7.281 1.00 91.31 88 TYR A C 1
ATOM 733 O O . TYR A 1 88 ? 5.294 9.212 7.423 1.00 91.31 88 TYR A O 1
ATOM 741 N N . ILE A 1 89 ? 7.233 8.341 8.178 1.00 88.69 89 ILE A N 1
ATOM 742 C CA . ILE A 1 89 ? 6.717 7.859 9.450 1.00 88.69 89 ILE A CA 1
ATOM 743 C C . ILE A 1 89 ? 7.431 8.638 10.561 1.00 88.69 89 ILE A C 1
ATOM 745 O O . ILE A 1 89 ? 8.639 8.459 10.734 1.00 88.69 89 ILE 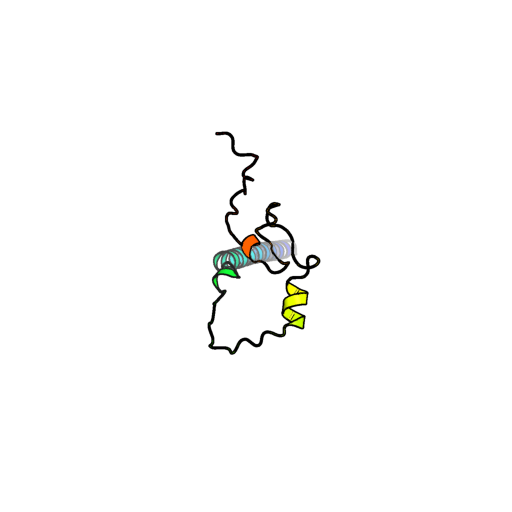A O 1
ATOM 749 N N . PRO A 1 90 ? 6.726 9.495 11.322 1.00 86.50 90 PRO A N 1
ATOM 750 C CA . PRO A 1 90 ? 7.335 10.199 12.441 1.00 86.50 90 PRO A CA 1
ATOM 751 C C . PRO A 1 90 ? 7.788 9.205 13.512 1.00 86.50 90 PRO A C 1
ATOM 753 O O . PRO A 1 90 ? 7.129 8.191 13.755 1.00 86.50 90 PRO A O 1
ATOM 756 N N . MET A 1 91 ? 8.914 9.501 14.158 1.00 84.31 91 MET A N 1
ATOM 757 C CA . MET A 1 91 ? 9.347 8.749 15.330 1.00 84.31 91 MET A CA 1
ATOM 758 C C . MET A 1 91 ? 8.456 9.074 16.525 1.00 84.31 91 MET A C 1
ATOM 760 O O . MET A 1 91 ? 8.267 10.240 16.872 1.00 84.31 91 MET A O 1
ATOM 764 N N . TYR A 1 92 ? 7.959 8.036 17.181 1.00 83.81 92 TYR A N 1
ATOM 765 C CA . TYR A 1 92 ? 7.366 8.136 18.499 1.00 83.81 92 TYR A CA 1
ATOM 766 C C . TYR A 1 92 ? 8.471 8.255 19.547 1.00 83.81 92 TYR A C 1
ATOM 768 O O . TYR A 1 92 ? 9.314 7.366 19.682 1.00 83.81 92 TYR A O 1
ATOM 776 N N . THR A 1 93 ? 8.445 9.354 20.298 1.00 81.06 93 THR A N 1
ATOM 777 C CA . THR A 1 93 ? 9.249 9.522 21.509 1.00 81.06 93 THR A CA 1
ATOM 778 C C . THR A 1 93 ? 8.340 9.265 22.707 1.00 81.06 93 THR A C 1
ATOM 780 O O . THR A 1 93 ? 7.435 10.066 22.958 1.00 81.06 93 THR A O 1
ATOM 783 N N . PRO A 1 94 ? 8.539 8.163 23.451 1.00 78.38 94 PRO A N 1
ATOM 784 C CA . PRO A 1 94 ? 7.772 7.906 24.658 1.00 78.38 94 PRO A CA 1
ATOM 785 C C . PRO A 1 94 ? 7.936 9.064 25.656 1.00 78.38 94 PRO A C 1
ATOM 787 O O . PRO A 1 94 ? 9.043 9.594 25.779 1.00 78.38 94 PRO A O 1
ATOM 790 N N . PRO A 1 95 ? 6.903 9.417 26.441 1.00 74.56 95 PRO A N 1
ATOM 791 C CA . PRO A 1 95 ? 6.967 10.524 27.401 1.00 74.56 95 PRO A CA 1
ATOM 792 C C . PRO A 1 95 ? 8.140 10.448 28.394 1.00 74.56 95 PRO A C 1
ATOM 794 O O . PRO A 1 95 ? 8.611 11.474 28.871 1.00 74.56 95 PRO A O 1
ATOM 797 N N . LEU A 1 96 ? 8.637 9.239 28.684 1.00 68.31 96 LEU A N 1
ATOM 798 C CA . LEU A 1 96 ? 9.758 8.991 29.600 1.00 68.31 96 LEU A CA 1
ATOM 799 C C . LEU A 1 96 ? 11.145 9.292 28.998 1.00 68.31 96 LEU A C 1
ATOM 801 O O . LEU A 1 96 ? 12.134 9.258 29.723 1.00 68.31 96 LEU A O 1
ATOM 805 N N . LEU A 1 97 ? 11.231 9.553 27.690 1.00 60.91 97 LEU A N 1
ATOM 806 C CA . LEU A 1 97 ? 12.476 9.777 26.945 1.00 60.91 97 LEU A CA 1
ATOM 807 C C . LEU A 1 97 ? 12.609 11.202 26.389 1.00 60.91 97 LEU A C 1
ATOM 809 O O . LEU A 1 97 ? 13.554 11.460 25.649 1.00 60.91 97 LEU A O 1
ATOM 813 N N . ASN A 1 98 ? 11.713 12.130 26.741 1.00 53.66 98 ASN A N 1
ATOM 814 C CA . ASN A 1 98 ? 11.873 13.542 26.390 1.00 53.66 98 ASN A CA 1
ATOM 815 C C . ASN A 1 98 ? 12.959 14.179 27.277 1.00 53.66 98 ASN A C 1
ATOM 817 O O . ASN A 1 98 ? 12.733 14.319 28.483 1.00 53.66 98 ASN A O 1
ATOM 821 N N . PRO A 1 99 ? 14.115 14.598 26.728 1.00 57.69 99 PRO A N 1
ATOM 822 C CA . PRO A 1 99 ? 14.954 15.552 27.429 1.00 57.69 99 PRO A CA 1
ATOM 823 C C . PRO A 1 99 ? 14.218 16.896 27.400 1.00 57.69 99 PRO A C 1
ATOM 825 O O . PRO A 1 99 ? 13.796 17.346 26.334 1.00 57.69 99 PRO A O 1
ATOM 828 N N . MET A 1 100 ? 14.001 17.479 28.579 1.00 52.09 100 MET A N 1
ATOM 829 C CA . MET A 1 100 ? 13.562 18.874 28.723 1.00 52.09 100 MET A CA 1
ATOM 830 C C . MET A 1 100 ? 14.484 19.823 27.956 1.00 52.09 100 MET A C 1
ATOM 832 O O . MET A 1 100 ? 15.713 19.574 27.971 1.00 52.09 100 MET A O 1
#

Secondary structure (DSSP, 8-state):
-HHHHHHHHHHHHHHHHHHHHHHHHHHHHHHHH---GGGG-------------HHHHHHHTSTTT-EEETTEEEEEE-TT-GGGG-S--PPP--GGG---

Sequence (100 aa):
MWHEARKHERKLRGMMVDYKKRAERRREYYEKIKKDPAQFLQVHGRACKVHLDSAVALAAESPVNMMPWQGDTNNMIDRFDVRAHLDYIPMYTPPLLNPM

Radius of gyration: 29.35 Å; chains: 1; bounding box: 59×35×82 Å

pLDDT: mean 84.58, std 9.81, range [52.09, 95.38]

Organism: NCBI:txid129469